Protein AF-A0A3B8X3H2-F1 (afdb_monomer)

Foldseek 3Di:
DDDDPPPPPPPPPQPDWDALVRCCVVVVNDSVRVVVLVVLVLFDWDFAPDPPPDPDPDDPPVVVRRRTIGGPSSVVSVVQLVCCCVVVVDDSNVSSVVVVVVVVVVVVVVVVD

pLDDT: mean 78.06, std 19.63, range [31.64, 96.31]

Structure (mmCIF, N/CA/C/O backbone):
data_AF-A0A3B8X3H2-F1
#
_entry.id   AF-A0A3B8X3H2-F1
#
loop_
_atom_site.group_PDB
_atom_site.id
_atom_site.type_symbol
_atom_site.label_atom_id
_atom_site.label_alt_id
_atom_site.label_comp_id
_atom_site.label_asym_id
_atom_site.label_entity_id
_atom_site.label_seq_id
_atom_site.pdbx_PDB_ins_code
_atom_site.Cartn_x
_atom_site.Cartn_y
_atom_site.Cartn_z
_atom_site.occupancy
_atom_site.B_iso_or_equiv
_atom_site.auth_seq_id
_atom_site.auth_comp_id
_atom_site.auth_asym_id
_atom_site.auth_atom_id
_atom_site.pdbx_PDB_model_num
ATOM 1 N N . MET A 1 1 ? 24.275 -15.411 25.392 1.00 40.56 1 MET A N 1
ATOM 2 C CA . MET A 1 1 ? 22.905 -15.863 25.072 1.00 40.56 1 MET A CA 1
ATOM 3 C C . MET A 1 1 ? 21.925 -14.751 25.417 1.00 40.56 1 MET A C 1
ATOM 5 O O . MET A 1 1 ? 21.579 -14.645 26.581 1.00 40.56 1 MET A O 1
ATOM 9 N N . THR A 1 2 ? 21.496 -13.954 24.432 1.00 31.64 2 THR A N 1
ATOM 10 C CA . THR A 1 2 ? 20.193 -13.259 24.454 1.00 31.64 2 THR A CA 1
ATOM 11 C C . THR A 1 2 ? 19.827 -12.903 23.015 1.00 31.64 2 THR A C 1
ATOM 13 O O . THR A 1 2 ? 20.531 -12.138 22.359 1.00 31.64 2 THR A O 1
ATOM 16 N N . ALA A 1 3 ? 18.770 -13.527 22.500 1.00 43.72 3 ALA A N 1
ATOM 17 C CA . ALA A 1 3 ? 18.236 -13.282 21.170 1.00 43.72 3 ALA A CA 1
ATOM 18 C C . ALA A 1 3 ? 17.555 -11.908 21.147 1.00 43.72 3 ALA A C 1
ATOM 20 O O . ALA A 1 3 ? 16.544 -11.702 21.815 1.00 43.72 3 ALA A O 1
ATOM 21 N N . LYS A 1 4 ? 18.116 -10.965 20.388 1.00 38.88 4 LYS A N 1
ATOM 22 C CA . LYS A 1 4 ? 17.464 -9.689 20.099 1.00 38.88 4 LYS A CA 1
ATOM 23 C C . LYS A 1 4 ? 16.681 -9.877 18.807 1.00 38.88 4 LYS A C 1
ATOM 25 O O . LYS A 1 4 ? 17.247 -9.833 17.719 1.00 38.88 4 LYS A O 1
ATOM 30 N N . GLN A 1 5 ? 15.389 -10.161 18.941 1.00 40.41 5 GLN A N 1
ATOM 31 C CA . GLN A 1 5 ? 14.455 -10.128 17.823 1.00 40.41 5 GLN A CA 1
ATOM 32 C C . GLN A 1 5 ? 14.379 -8.683 17.319 1.00 40.41 5 GLN A C 1
ATOM 34 O O . GLN A 1 5 ? 13.648 -7.855 17.855 1.00 40.41 5 GLN A O 1
ATOM 39 N N . HIS A 1 6 ? 15.196 -8.367 16.316 1.00 34.12 6 HIS A N 1
ATOM 40 C CA . HIS A 1 6 ? 15.009 -7.190 15.484 1.00 34.12 6 HIS A CA 1
ATOM 41 C C . HIS A 1 6 ? 13.759 -7.458 14.642 1.00 34.12 6 HIS A C 1
ATOM 43 O O . HIS A 1 6 ? 13.830 -8.125 13.611 1.00 34.12 6 HIS A O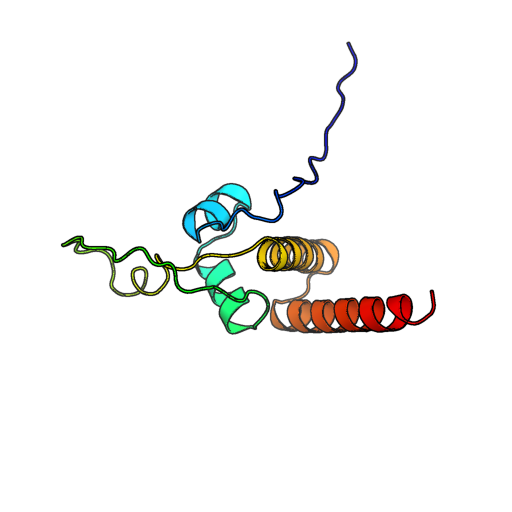 1
ATOM 49 N N . LEU A 1 7 ? 12.605 -6.937 15.068 1.00 42.50 7 LEU A N 1
ATOM 50 C CA . LEU A 1 7 ? 11.615 -6.523 14.081 1.00 42.50 7 LEU A CA 1
ATOM 51 C C . LEU A 1 7 ? 12.290 -5.398 13.305 1.00 42.50 7 LEU A C 1
ATOM 53 O O . LEU A 1 7 ? 12.303 -4.251 13.746 1.00 42.50 7 LEU A O 1
ATOM 57 N N . SER A 1 8 ? 12.965 -5.767 12.219 1.00 38.00 8 SER A N 1
ATOM 58 C CA . SER A 1 8 ? 13.610 -4.821 11.327 1.00 38.00 8 SER A CA 1
ATOM 59 C C . SER A 1 8 ? 12.496 -4.009 10.675 1.00 38.00 8 SER A C 1
ATOM 61 O O . SER A 1 8 ? 11.967 -4.372 9.627 1.00 38.00 8 SER A O 1
ATOM 63 N N . GLY A 1 9 ? 12.120 -2.908 11.329 1.00 38.59 9 GLY A N 1
ATOM 64 C CA . GLY A 1 9 ? 11.785 -1.695 10.611 1.00 38.59 9 GLY A CA 1
ATOM 65 C C . GLY A 1 9 ? 12.992 -1.428 9.734 1.00 38.59 9 GLY A C 1
ATOM 66 O O . GLY A 1 9 ? 14.018 -0.952 10.214 1.00 38.59 9 GLY A O 1
ATOM 67 N N . ALA A 1 10 ? 12.918 -1.893 8.489 1.00 48.53 10 ALA A N 1
ATOM 68 C CA . ALA A 1 10 ? 13.895 -1.546 7.488 1.00 48.53 10 ALA A CA 1
ATOM 69 C C . ALA A 1 10 ? 13.843 -0.024 7.413 1.00 48.53 10 ALA A C 1
ATOM 71 O O . ALA A 1 10 ? 12.868 0.543 6.923 1.00 48.53 10 ALA A O 1
ATOM 72 N N . ILE A 1 11 ? 14.855 0.620 7.987 1.00 45.72 11 ILE A N 1
ATOM 73 C CA . ILE A 1 11 ? 15.224 1.976 7.624 1.00 45.72 11 ILE A CA 1
ATOM 74 C C . ILE A 1 11 ? 15.567 1.838 6.144 1.00 45.72 11 ILE A C 1
ATOM 76 O O . ILE A 1 11 ? 16.654 1.386 5.791 1.00 45.72 11 ILE A O 1
ATOM 80 N N . PHE A 1 12 ? 14.562 2.028 5.293 1.00 52.53 12 PHE A N 1
ATOM 81 C CA . PHE A 1 12 ? 14.779 2.153 3.869 1.00 52.53 12 PHE A CA 1
ATOM 82 C C . PHE A 1 12 ? 15.528 3.461 3.714 1.00 52.53 12 PHE A C 1
ATOM 84 O O . PHE A 1 12 ? 15.021 4.515 4.093 1.00 52.53 12 PHE A O 1
ATOM 91 N N . GLU A 1 13 ? 16.771 3.344 3.261 1.00 51.31 13 GLU A N 1
ATOM 92 C CA . GLU A 1 13 ? 17.574 4.472 2.822 1.00 51.31 13 GLU A CA 1
ATOM 93 C C . GLU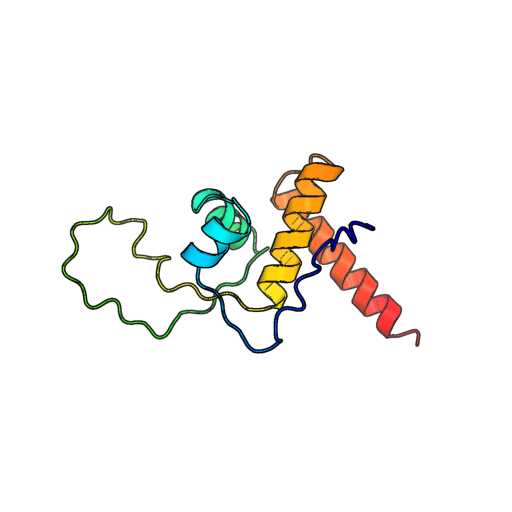 A 1 13 ? 16.695 5.312 1.892 1.00 51.31 13 GLU A C 1
ATOM 95 O O . GLU A 1 13 ? 16.111 4.774 0.944 1.00 51.31 13 GLU A O 1
ATOM 100 N N . GLU A 1 14 ? 16.536 6.598 2.220 1.00 52.31 14 GLU A N 1
ATOM 101 C CA . GLU A 1 14 ? 15.547 7.505 1.617 1.00 52.31 14 GLU A CA 1
ATOM 102 C C . GLU A 1 14 ? 15.725 7.686 0.095 1.00 52.31 14 GLU A C 1
ATOM 104 O O . GLU A 1 14 ? 14.856 8.260 -0.554 1.00 52.31 14 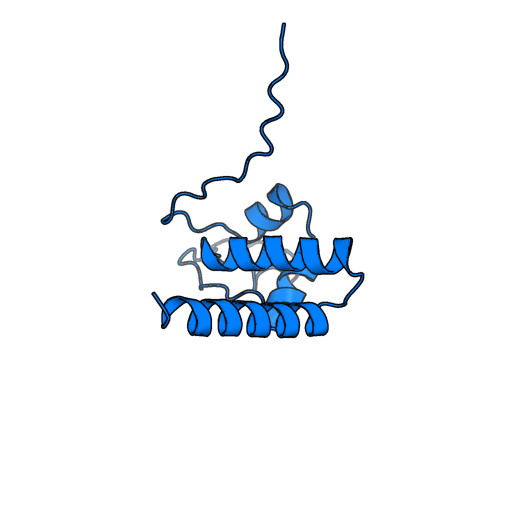GLU A O 1
ATOM 109 N N . GLU A 1 15 ? 16.784 7.116 -0.491 1.00 52.94 15 GLU A N 1
ATOM 110 C CA . GLU A 1 15 ? 17.167 7.246 -1.901 1.00 52.94 15 GLU A CA 1
ATOM 111 C C . GLU A 1 15 ? 17.153 5.937 -2.716 1.00 52.94 15 GLU A C 1
ATOM 113 O O . GLU A 1 15 ? 17.529 5.954 -3.887 1.00 52.94 15 GLU A O 1
ATOM 118 N N . SER A 1 16 ? 16.712 4.799 -2.165 1.00 72.00 16 SER A N 1
ATOM 119 C CA . SER A 1 16 ? 16.667 3.548 -2.948 1.00 72.00 16 SER A CA 1
ATOM 120 C C . SER A 1 16 ? 15.297 3.307 -3.594 1.00 72.00 16 SER A C 1
ATOM 122 O O . SER A 1 16 ? 14.322 2.975 -2.922 1.00 72.00 16 SER A O 1
ATOM 124 N N . GLU A 1 17 ? 15.227 3.469 -4.918 1.00 85.00 17 GLU A N 1
ATOM 125 C CA . GLU A 1 17 ? 14.125 2.940 -5.727 1.00 85.00 17 GLU A CA 1
ATOM 126 C C . GLU A 1 17 ? 14.202 1.407 -5.766 1.00 85.00 17 GLU A C 1
ATOM 128 O O . GLU A 1 17 ? 15.287 0.830 -5.871 1.00 85.00 17 GLU A O 1
ATOM 133 N N . ILE A 1 18 ? 13.055 0.738 -5.681 1.00 86.94 18 ILE A N 1
ATOM 134 C CA . ILE A 1 18 ? 12.940 -0.723 -5.705 1.00 86.94 18 ILE A CA 1
ATOM 135 C C . ILE A 1 18 ? 12.053 -1.155 -6.872 1.00 86.94 18 ILE A C 1
ATOM 137 O O . ILE A 1 18 ? 11.044 -0.514 -7.167 1.00 86.94 18 ILE A O 1
ATOM 141 N N . THR A 1 19 ? 12.418 -2.245 -7.543 1.00 89.56 19 THR A N 1
ATOM 142 C CA . THR A 1 19 ? 11.622 -2.774 -8.659 1.00 89.56 19 THR A CA 1
ATOM 143 C C . THR A 1 19 ? 10.418 -3.578 -8.166 1.00 89.56 19 THR A C 1
ATOM 145 O O . THR A 1 19 ? 10.380 -4.052 -7.024 1.00 89.56 19 THR A O 1
ATOM 148 N N . LEU A 1 20 ? 9.449 -3.798 -9.054 1.00 88.94 20 LEU A N 1
ATOM 149 C CA . LEU A 1 20 ? 8.319 -4.703 -8.825 1.00 88.94 20 LEU A CA 1
ATOM 150 C C . LEU A 1 20 ? 8.767 -6.109 -8.375 1.00 88.94 20 LEU A C 1
ATOM 152 O O . LEU A 1 20 ? 8.253 -6.652 -7.394 1.00 88.94 20 LEU A O 1
ATOM 156 N N . ASP A 1 21 ? 9.774 -6.681 -9.030 1.00 86.94 21 ASP A N 1
ATOM 157 C CA . ASP A 1 21 ? 10.325 -8.004 -8.706 1.00 86.94 21 ASP A CA 1
ATOM 158 C C . ASP A 1 21 ? 10.903 -8.046 -7.288 1.00 86.94 21 ASP A C 1
ATOM 160 O O . ASP A 1 21 ? 10.688 -8.984 -6.518 1.00 86.94 21 ASP A O 1
ATOM 164 N N . GLN A 1 22 ? 11.623 -6.991 -6.913 1.00 88.06 22 GLN A N 1
ATOM 165 C CA . GLN A 1 22 ? 12.199 -6.869 -5.582 1.00 88.06 22 GLN A CA 1
ATOM 166 C C . GLN A 1 22 ? 11.107 -6.683 -4.519 1.00 88.06 22 GLN A C 1
ATOM 168 O O . GLN A 1 22 ? 11.228 -7.251 -3.430 1.00 88.06 22 GLN A O 1
ATOM 173 N N . LEU A 1 23 ? 10.027 -5.953 -4.824 1.00 89.12 23 LEU A N 1
ATOM 174 C CA . LEU A 1 23 ? 8.858 -5.831 -3.948 1.00 89.12 23 LEU A CA 1
ATOM 175 C C . LEU A 1 23 ? 8.179 -7.179 -3.710 1.00 89.12 23 LEU A C 1
ATOM 177 O O . LEU A 1 23 ? 7.973 -7.564 -2.556 1.00 89.12 23 LEU A O 1
ATOM 181 N N . THR A 1 24 ? 7.861 -7.904 -4.783 1.00 88.75 24 THR A N 1
ATOM 182 C CA . THR A 1 24 ? 7.176 -9.201 -4.689 1.00 88.75 24 THR A CA 1
ATOM 183 C C . THR A 1 24 ? 7.992 -10.198 -3.871 1.00 88.75 24 THR A C 1
ATOM 185 O O . THR A 1 24 ? 7.472 -10.811 -2.935 1.00 88.75 24 THR A O 1
ATOM 188 N N . TYR A 1 25 ? 9.301 -10.278 -4.126 1.00 86.94 25 TYR A N 1
ATOM 189 C CA . TYR A 1 25 ? 10.215 -11.129 -3.369 1.00 86.94 25 TYR A CA 1
ATOM 190 C C . TYR A 1 25 ? 10.327 -10.720 -1.891 1.00 86.94 25 TYR A C 1
ATOM 192 O O . TYR A 1 25 ? 10.272 -11.570 -1.000 1.00 86.94 25 TYR A O 1
ATOM 200 N N . ARG A 1 26 ? 10.476 -9.421 -1.600 1.00 88.25 26 ARG A N 1
ATOM 201 C CA . ARG A 1 26 ? 10.751 -8.930 -0.240 1.00 88.25 26 ARG A CA 1
ATOM 202 C C . ARG A 1 26 ? 9.531 -8.953 0.673 1.00 88.25 26 ARG A C 1
ATOM 204 O O . ARG A 1 26 ? 9.672 -9.248 1.859 1.00 88.25 26 ARG A O 1
ATOM 211 N N . PHE A 1 27 ? 8.360 -8.623 0.139 1.00 87.50 27 PHE A N 1
ATOM 212 C CA . PHE A 1 27 ? 7.119 -8.530 0.908 1.00 87.50 27 PHE A CA 1
ATOM 213 C C . PHE A 1 27 ? 6.246 -9.785 0.788 1.00 87.50 27 PHE A C 1
ATOM 215 O O . PHE A 1 27 ? 5.213 -9.855 1.447 1.00 87.50 27 PHE A O 1
ATOM 222 N N . GLN A 1 28 ? 6.685 -10.787 0.011 1.00 90.69 28 GLN A N 1
ATOM 223 C CA . GLN A 1 28 ? 5.935 -12.015 -0.284 1.00 90.69 28 GLN A CA 1
ATOM 224 C C . GLN A 1 28 ? 4.523 -11.730 -0.812 1.00 90.69 28 GLN A C 1
ATOM 226 O O . GLN A 1 28 ? 3.558 -12.405 -0.462 1.00 90.69 28 GLN A O 1
ATOM 231 N N . VAL A 1 29 ? 4.423 -10.708 -1.658 1.00 90.44 29 VAL A N 1
ATOM 232 C CA . VAL A 1 29 ? 3.200 -10.296 -2.349 1.00 90.44 29 VAL A CA 1
ATOM 233 C C . VAL A 1 29 ? 3.314 -10.669 -3.816 1.00 90.44 29 VAL A C 1
ATOM 235 O O . VAL A 1 29 ? 4.401 -10.680 -4.389 1.00 90.44 29 VAL A O 1
ATOM 238 N N . THR A 1 30 ? 2.199 -11.005 -4.444 1.00 91.44 30 THR A N 1
ATOM 239 C CA . THR A 1 30 ? 2.180 -11.374 -5.860 1.00 91.44 30 THR A CA 1
ATOM 240 C C . THR A 1 30 ? 2.192 -10.138 -6.761 1.00 91.44 30 THR A C 1
ATOM 242 O O . THR A 1 30 ? 1.739 -9.063 -6.370 1.00 91.44 30 THR A O 1
ATOM 245 N N . TYR A 1 31 ? 2.635 -10.299 -8.015 1.00 90.50 31 TYR A N 1
ATOM 246 C CA . TYR A 1 31 ? 2.534 -9.248 -9.042 1.00 90.50 31 TYR A CA 1
ATOM 247 C C . TYR A 1 31 ? 1.114 -8.695 -9.152 1.00 90.50 31 TYR A C 1
ATOM 249 O O . TYR A 1 31 ? 0.917 -7.488 -9.203 1.00 90.50 31 TYR A O 1
ATOM 257 N N . ARG A 1 32 ? 0.115 -9.585 -9.138 1.00 90.94 32 ARG A N 1
ATOM 258 C CA . ARG A 1 32 ? -1.298 -9.208 -9.234 1.00 90.94 32 ARG A CA 1
ATOM 259 C C . ARG A 1 32 ? -1.742 -8.329 -8.068 1.00 90.94 32 ARG A C 1
ATOM 261 O O . ARG A 1 32 ? -2.546 -7.432 -8.276 1.00 90.94 32 ARG A O 1
ATOM 268 N N . GLU A 1 33 ? -1.250 -8.590 -6.861 1.00 92.50 33 GLU A N 1
ATOM 269 C CA . GLU A 1 33 ? -1.570 -7.763 -5.695 1.00 92.50 33 GLU A CA 1
ATOM 270 C C . GLU A 1 33 ? -0.939 -6.378 -5.804 1.00 92.50 33 GLU A C 1
ATOM 272 O O . GLU A 1 33 ? -1.626 -5.398 -5.544 1.00 92.50 33 GLU A O 1
ATOM 277 N N . ILE A 1 34 ? 0.318 -6.280 -6.250 1.00 93.19 34 ILE A N 1
ATOM 278 C CA . ILE A 1 34 ? 0.953 -4.974 -6.466 1.00 93.19 34 ILE A CA 1
ATOM 279 C C . ILE A 1 34 ? 0.244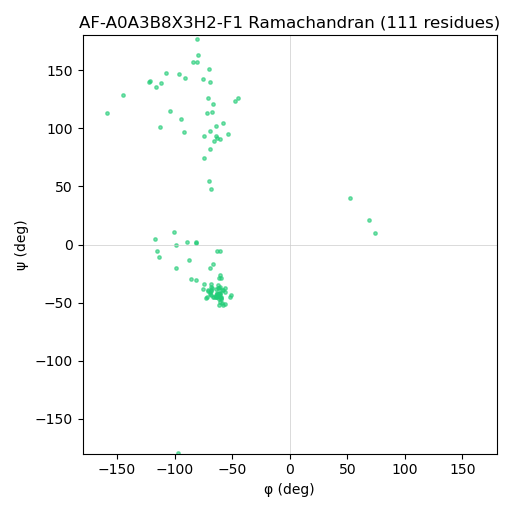 -4.189 -7.574 1.00 93.19 34 ILE A C 1
ATOM 281 O O . ILE A 1 34 ? -0.057 -3.019 -7.373 1.00 93.19 34 ILE A O 1
ATOM 285 N N . VAL A 1 35 ? -0.078 -4.822 -8.707 1.00 92.38 35 VAL A N 1
ATOM 286 C CA . VAL A 1 35 ? -0.829 -4.171 -9.795 1.00 92.38 35 VAL A CA 1
ATOM 287 C C . VAL A 1 35 ? -2.189 -3.689 -9.296 1.00 92.38 35 VAL A C 1
ATOM 289 O O . VAL A 1 35 ? -2.522 -2.531 -9.497 1.00 92.38 35 VAL A O 1
ATOM 292 N N . ALA A 1 36 ? -2.926 -4.514 -8.548 1.00 94.12 36 ALA A N 1
ATOM 293 C CA . ALA A 1 36 ? -4.202 -4.094 -7.974 1.00 94.12 36 ALA A CA 1
ATOM 294 C C . ALA A 1 36 ? -4.050 -2.920 -6.989 1.00 94.12 36 ALA A C 1
ATOM 296 O O . ALA A 1 36 ? -4.919 -2.060 -6.920 1.00 94.12 36 ALA A O 1
ATOM 297 N N . MET A 1 37 ? -2.950 -2.852 -6.232 1.00 95.56 37 MET A N 1
ATOM 298 C CA . MET A 1 37 ? -2.658 -1.696 -5.378 1.00 95.56 37 MET A CA 1
ATOM 299 C C . MET A 1 37 ? -2.329 -0.436 -6.189 1.00 95.56 37 MET A C 1
ATOM 301 O O . 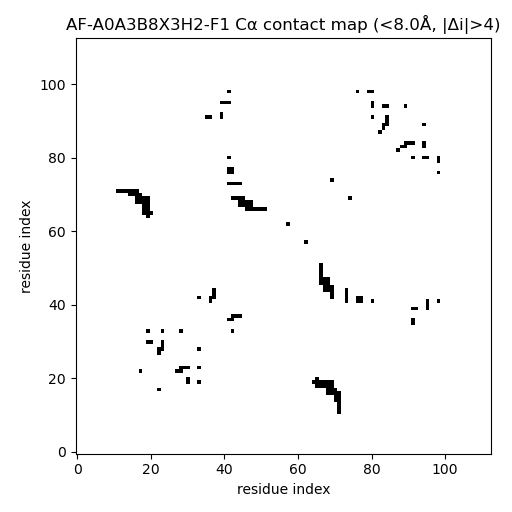MET A 1 37 ? -2.680 0.658 -5.758 1.00 95.56 37 MET A O 1
ATOM 305 N N . VAL A 1 38 ? -1.674 -0.568 -7.344 1.00 94.56 38 VAL A N 1
ATOM 306 C CA . VAL A 1 38 ? -1.463 0.555 -8.270 1.00 94.56 38 VAL A CA 1
ATOM 307 C C . VAL A 1 38 ? -2.791 1.019 -8.870 1.00 94.56 38 VAL A C 1
ATOM 309 O O . VAL A 1 38 ? -3.073 2.214 -8.864 1.00 94.56 38 VAL A O 1
ATOM 312 N N . ASP A 1 39 ? -3.635 0.086 -9.313 1.00 93.81 39 ASP A N 1
ATOM 313 C CA . ASP A 1 39 ? -4.954 0.381 -9.886 1.00 93.81 39 ASP A CA 1
ATOM 314 C C . ASP A 1 39 ? -5.878 1.096 -8.883 1.00 93.81 39 ASP A C 1
ATOM 316 O O . ASP A 1 39 ? -6.628 1.998 -9.252 1.00 93.81 39 ASP A O 1
ATOM 320 N N . GLU A 1 40 ? -5.799 0.726 -7.602 1.00 95.31 40 GLU A N 1
ATOM 321 C CA . GLU A 1 40 ? -6.533 1.362 -6.497 1.00 95.31 40 GLU A CA 1
ATOM 322 C C . GLU A 1 40 ? -5.863 2.659 -5.992 1.00 95.31 40 GLU A C 1
ATOM 324 O O . GLU A 1 40 ? -6.338 3.265 -5.033 1.00 95.31 40 GLU A O 1
ATOM 329 N N . GLY A 1 41 ? -4.753 3.095 -6.603 1.00 93.81 41 GLY A N 1
ATOM 330 C CA . GLY A 1 41 ? -4.043 4.334 -6.257 1.00 93.81 41 GLY A CA 1
ATOM 331 C C . GLY A 1 41 ? -3.243 4.284 -4.949 1.00 93.81 41 GLY A C 1
ATOM 332 O O . GLY A 1 41 ? -2.744 5.304 -4.483 1.00 93.81 41 GLY A O 1
ATOM 333 N N . ILE A 1 42 ? -3.091 3.103 -4.348 1.00 95.00 42 ILE A N 1
ATOM 334 C CA . ILE A 1 42 ? -2.319 2.896 -3.114 1.00 95.00 42 ILE A CA 1
ATOM 335 C C . ILE A 1 42 ? -0.823 3.054 -3.388 1.00 95.00 42 ILE A C 1
ATOM 337 O O . ILE A 1 42 ? -0.081 3.597 -2.566 1.00 95.00 42 ILE A O 1
ATOM 341 N N . LEU A 1 43 ? -0.366 2.545 -4.531 1.00 95.00 43 LEU A N 1
ATOM 342 C CA . LEU A 1 43 ? 1.024 2.621 -4.961 1.00 95.00 43 LEU A CA 1
ATOM 343 C C . LEU A 1 43 ? 1.126 3.451 -6.232 1.00 95.00 43 LEU A C 1
ATOM 345 O O . LEU A 1 43 ? 0.369 3.254 -7.175 1.00 95.00 43 LEU A O 1
ATOM 349 N N . GLU A 1 44 ? 2.115 4.333 -6.270 1.00 91.62 44 GLU A N 1
ATOM 350 C CA . GLU A 1 44 ? 2.406 5.163 -7.434 1.00 91.62 44 GLU A CA 1
ATOM 351 C C . GLU A 1 44 ? 3.758 4.723 -8.011 1.00 91.62 44 GLU A C 1
ATOM 353 O O . GLU A 1 44 ? 4.803 5.043 -7.435 1.00 91.62 44 GLU A O 1
ATOM 358 N N . PRO A 1 45 ? 3.772 3.933 -9.100 1.00 92.38 45 PRO A N 1
ATOM 359 C CA . PRO A 1 45 ? 5.013 3.534 -9.738 1.00 92.38 45 PRO A CA 1
ATOM 360 C C . PRO A 1 45 ? 5.592 4.698 -10.543 1.00 92.38 45 PRO A C 1
ATOM 362 O O . PRO A 1 45 ? 4.879 5.426 -11.237 1.00 92.38 45 PRO A O 1
ATOM 365 N N . ARG A 1 46 ? 6.916 4.826 -10.521 1.00 89.62 46 ARG A N 1
ATOM 366 C CA . ARG A 1 46 ? 7.660 5.636 -11.481 1.00 89.62 46 ARG A CA 1
ATOM 367 C C . ARG A 1 46 ? 8.081 4.782 -12.675 1.00 89.62 46 ARG A C 1
ATOM 369 O O . ARG A 1 46 ? 8.448 3.620 -12.488 1.00 89.62 46 ARG A O 1
ATOM 376 N N . PRO A 1 47 ? 8.065 5.343 -13.896 1.00 83.25 47 PRO A N 1
ATOM 377 C CA . PRO A 1 47 ? 8.664 4.677 -15.039 1.00 83.25 47 PRO A CA 1
ATOM 378 C C . PRO A 1 47 ? 10.178 4.599 -14.832 1.00 83.25 47 PRO A C 1
ATOM 380 O O . PRO A 1 47 ? 10.854 5.618 -14.669 1.00 83.25 47 PRO A O 1
ATOM 383 N N . GLY A 1 48 ? 10.712 3.386 -14.824 1.00 75.38 48 GLY A N 1
ATOM 384 C CA . GLY A 1 48 ? 12.139 3.135 -14.830 1.00 75.38 48 GLY A CA 1
ATOM 385 C C . GLY A 1 48 ? 12.757 3.508 -16.171 1.00 75.38 48 GLY A C 1
ATOM 386 O O . GLY A 1 48 ? 12.125 3.454 -17.219 1.00 75.38 48 GLY A O 1
ATOM 387 N N . GLN A 1 49 ? 14.031 3.889 -16.149 1.00 66.31 49 GLN A N 1
ATOM 388 C CA . GLN A 1 49 ? 14.785 4.212 -17.369 1.00 66.31 49 GLN A CA 1
ATOM 389 C C . GLN A 1 49 ? 15.324 2.961 -18.082 1.00 66.31 49 GLN A C 1
ATOM 391 O O . GLN A 1 49 ? 16.034 3.070 -19.084 1.00 66.31 49 GLN A O 1
ATOM 396 N N . PHE A 1 50 ? 15.037 1.772 -17.548 1.00 55.31 50 PHE A N 1
ATOM 397 C CA . PHE A 1 50 ? 15.495 0.512 -18.109 1.00 55.31 50 PHE A CA 1
ATOM 398 C C . PHE A 1 50 ? 14.689 0.194 -19.364 1.00 55.31 50 PHE A C 1
ATOM 400 O O . PHE A 1 50 ? 13.651 -0.437 -19.289 1.00 55.31 50 PHE A O 1
ATOM 407 N N . GLN A 1 51 ? 15.201 0.597 -20.527 1.00 49.97 51 GLN A N 1
ATOM 408 C CA . GLN A 1 51 ? 14.753 0.039 -21.799 1.00 49.97 51 GLN A CA 1
ATOM 409 C C . GLN A 1 51 ? 15.129 -1.440 -21.800 1.00 49.97 51 GLN A C 1
ATOM 411 O O . GLN A 1 51 ? 16.299 -1.786 -21.995 1.00 49.97 51 GLN A O 1
ATOM 416 N N . SER A 1 52 ? 14.153 -2.314 -21.558 1.00 54.31 52 SER A N 1
ATOM 417 C CA . SER A 1 52 ? 14.343 -3.753 -21.718 1.00 54.31 52 SER A CA 1
ATOM 418 C C . SER A 1 52 ? 14.495 -4.063 -23.209 1.00 54.31 52 SER A C 1
ATOM 420 O O . SER A 1 52 ? 13.559 -4.421 -23.919 1.00 54.31 52 SER A O 1
ATOM 422 N N . GLY A 1 53 ? 15.709 -3.872 -23.724 1.00 53.25 53 GLY A N 1
ATOM 423 C CA . GLY A 1 53 ? 16.126 -4.374 -25.022 1.00 53.25 53 GLY A CA 1
ATOM 424 C C . GLY A 1 53 ? 16.346 -5.875 -24.918 1.00 53.25 53 GLY A C 1
ATOM 425 O O . GLY A 1 53 ? 17.488 -6.321 -24.859 1.00 53.25 53 GLY A O 1
ATOM 426 N N . SER A 1 54 ? 15.280 -6.671 -24.852 1.00 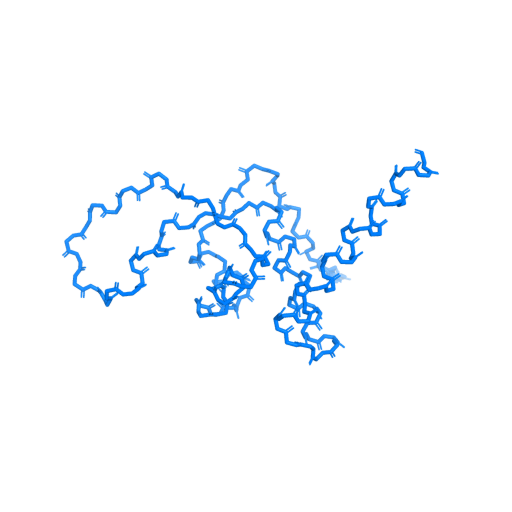48.84 54 SER A N 1
ATOM 427 C CA . SER A 1 54 ? 15.435 -8.114 -25.000 1.00 48.84 54 SER A CA 1
ATOM 428 C C . SER A 1 54 ? 14.267 -8.765 -25.728 1.00 48.84 54 SER A C 1
ATOM 430 O O . SER A 1 54 ? 13.095 -8.594 -25.413 1.00 48.84 54 SER A O 1
ATOM 432 N N . ASP A 1 55 ? 14.668 -9.525 -26.738 1.00 52.00 55 ASP A N 1
ATOM 433 C CA . ASP A 1 55 ? 13.923 -10.296 -27.727 1.00 52.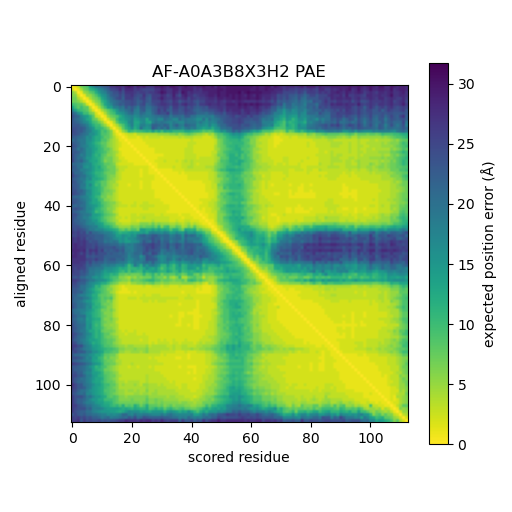00 55 ASP A CA 1
ATOM 434 C C . ASP A 1 55 ? 13.203 -11.509 -27.093 1.00 52.00 55 ASP A C 1
ATOM 436 O O . ASP A 1 55 ? 13.339 -12.658 -27.525 1.00 52.00 55 ASP A O 1
ATOM 440 N N . THR A 1 56 ? 12.494 -11.286 -25.985 1.00 50.28 56 THR A N 1
ATOM 441 C CA . THR A 1 56 ? 11.998 -12.361 -25.124 1.00 50.28 56 THR A CA 1
ATOM 442 C C . THR A 1 56 ? 10.502 -12.570 -25.329 1.00 50.28 56 THR A C 1
ATOM 444 O O . THR A 1 56 ? 9.676 -11.723 -24.999 1.00 50.28 56 THR A O 1
ATOM 447 N N . ARG A 1 57 ? 10.149 -13.754 -25.843 1.00 51.06 57 ARG A N 1
ATOM 448 C CA . ARG A 1 57 ? 8.779 -14.283 -25.979 1.00 51.06 57 ARG A CA 1
ATOM 449 C C . ARG A 1 57 ? 8.170 -14.642 -24.611 1.00 51.06 57 ARG A C 1
ATOM 451 O O . ARG A 1 57 ? 7.787 -15.790 -24.397 1.00 51.06 57 ARG A O 1
ATOM 458 N N . HIS A 1 58 ? 8.145 -13.694 -23.680 1.00 49.00 58 HIS A N 1
ATOM 459 C CA . HIS A 1 58 ? 7.412 -13.808 -22.421 1.00 49.00 58 HIS A CA 1
ATOM 460 C C . HIS A 1 58 ? 6.042 -13.136 -22.553 1.00 49.00 58 HIS A C 1
ATOM 462 O O . HIS A 1 58 ? 5.872 -12.193 -23.320 1.00 49.00 58 HIS A O 1
ATOM 468 N N . ASP A 1 59 ? 5.067 -13.698 -21.847 1.00 51.25 59 ASP A N 1
ATOM 469 C CA . ASP A 1 59 ? 3.642 -13.369 -21.888 1.00 51.25 59 ASP A CA 1
ATOM 470 C C . ASP A 1 59 ? 3.380 -11.847 -21.873 1.00 51.25 59 ASP A C 1
ATOM 472 O O . ASP A 1 59 ? 3.855 -11.117 -21.000 1.00 51.25 59 ASP A O 1
ATOM 476 N N . SER A 1 60 ? 2.613 -11.360 -22.849 1.00 54.81 60 SER A N 1
ATOM 477 C CA . SER A 1 60 ? 2.537 -9.953 -23.280 1.00 54.81 60 SER A CA 1
ATOM 478 C C . SER A 1 60 ? 2.016 -8.950 -22.236 1.00 54.81 60 SER A C 1
ATOM 480 O O . SER A 1 60 ? 1.977 -7.753 -22.508 1.00 54.81 60 SER A O 1
ATOM 482 N N . HIS A 1 61 ? 1.569 -9.407 -21.064 1.00 53.38 61 HIS A N 1
ATOM 483 C CA . HIS A 1 61 ? 1.013 -8.557 -20.002 1.00 53.38 61 HIS A CA 1
ATOM 484 C C . HIS A 1 61 ? 2.021 -8.218 -18.891 1.00 53.38 61 HIS A C 1
ATOM 486 O O . HIS A 1 61 ? 1.819 -7.244 -18.171 1.00 53.38 61 HIS A O 1
ATOM 492 N N . GLN A 1 62 ? 3.101 -8.990 -18.731 1.00 54.69 62 GLN A N 1
ATOM 493 C CA . GLN A 1 62 ? 4.099 -8.737 -17.679 1.00 54.69 62 GLN A CA 1
ATOM 494 C C . GLN A 1 62 ? 5.104 -7.646 -18.068 1.00 54.69 62 GLN A C 1
ATOM 496 O O . GLN A 1 62 ? 5.523 -6.866 -17.217 1.00 54.69 62 GLN A O 1
ATOM 501 N N . GLN A 1 63 ? 5.390 -7.516 -19.364 1.00 60.91 63 GLN A N 1
ATOM 502 C CA . GLN A 1 63 ? 6.349 -6.544 -19.901 1.0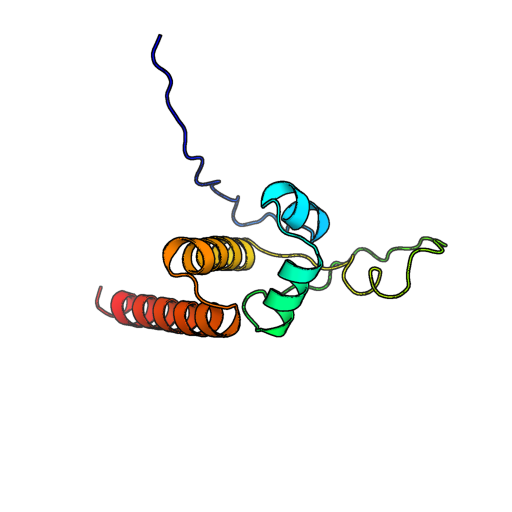0 60.91 63 GLN A CA 1
ATOM 503 C C . GLN A 1 63 ? 5.964 -5.083 -19.618 1.00 60.91 63 GLN A C 1
ATOM 505 O O . GLN A 1 63 ? 6.835 -4.235 -19.480 1.00 60.91 63 GLN A O 1
ATOM 510 N N . GLN A 1 64 ? 4.668 -4.770 -19.491 1.00 65.25 64 GLN A N 1
ATOM 511 C CA . GLN A 1 64 ? 4.208 -3.392 -19.252 1.00 65.25 64 GLN A CA 1
ATOM 512 C C . GLN A 1 64 ? 4.561 -2.863 -17.854 1.00 65.25 64 GLN A C 1
ATOM 514 O O . GLN A 1 64 ? 4.586 -1.651 -17.651 1.00 65.25 64 GLN A O 1
ATOM 519 N N . HIS A 1 65 ? 4.832 -3.756 -16.900 1.00 72.81 65 HIS A N 1
ATOM 520 C CA . HIS A 1 65 ? 5.062 -3.408 -15.496 1.00 72.81 65 HIS A CA 1
ATOM 521 C C . HIS A 1 65 ? 6.490 -3.728 -15.022 1.00 72.81 65 HIS A C 1
ATOM 523 O O . HIS A 1 65 ? 6.847 -3.371 -13.902 1.00 72.81 65 HIS A O 1
ATOM 529 N N . GLU A 1 66 ? 7.316 -4.374 -15.857 1.00 68.69 66 GLU A N 1
ATOM 530 C CA . GLU A 1 66 ? 8.723 -4.709 -15.553 1.00 68.69 66 GLU A CA 1
ATOM 531 C C . GLU A 1 66 ? 9.582 -3.466 -15.277 1.00 68.69 66 GLU A C 1
ATOM 533 O O . GLU A 1 66 ? 10.555 -3.525 -14.529 1.00 68.69 66 GLU A O 1
ATOM 538 N N . GLU A 1 67 ? 9.199 -2.321 -15.838 1.00 82.12 67 GLU A N 1
ATOM 539 C CA . GLU A 1 67 ? 9.925 -1.063 -15.674 1.00 82.12 67 GLU A CA 1
ATOM 540 C C . GLU A 1 67 ? 9.452 -0.258 -14.451 1.00 82.12 67 GLU A C 1
ATOM 542 O O . GLU A 1 67 ? 9.946 0.841 -14.224 1.00 82.12 67 GLU A O 1
ATOM 547 N N . TRP A 1 68 ? 8.506 -0.754 -13.644 1.00 90.44 68 TRP A N 1
ATOM 548 C CA . TRP A 1 68 ? 8.026 -0.011 -12.478 1.00 90.44 68 TRP A CA 1
ATOM 549 C C . TRP A 1 68 ? 9.059 0.061 -11.357 1.00 90.44 68 TRP A C 1
ATOM 551 O O . TRP A 1 68 ? 9.539 -0.953 -10.839 1.00 90.44 68 TRP A O 1
ATOM 561 N N . LEU A 1 69 ? 9.324 1.296 -10.937 1.00 90.75 69 LEU A N 1
ATOM 562 C CA . LEU A 1 69 ? 10.134 1.631 -9.778 1.00 90.75 69 LEU A CA 1
ATOM 563 C C . LEU A 1 69 ? 9.258 2.242 -8.690 1.00 90.75 69 LEU A C 1
ATOM 565 O O . LEU A 1 69 ? 8.384 3.061 -8.957 1.00 90.75 69 LEU A O 1
ATOM 569 N N . PHE A 1 70 ? 9.516 1.859 -7.449 1.00 91.19 70 PHE A N 1
ATOM 570 C CA . PHE A 1 70 ? 8.785 2.326 -6.280 1.00 91.19 70 PHE A CA 1
ATOM 571 C C . PHE A 1 70 ? 9.754 2.969 -5.301 1.00 91.19 70 PHE A C 1
ATOM 573 O O . PHE A 1 70 ? 10.862 2.477 -5.098 1.00 91.19 70 PHE A O 1
ATOM 580 N N . ASP A 1 71 ? 9.343 4.069 -4.687 1.00 90.69 71 ASP A N 1
ATOM 581 C CA . ASP A 1 71 ? 10.164 4.774 -3.713 1.00 90.69 71 ASP A CA 1
ATOM 582 C C . ASP A 1 71 ? 9.824 4.401 -2.269 1.00 90.69 71 ASP A C 1
ATOM 584 O O . ASP A 1 71 ? 8.947 3.584 -1.975 1.00 90.69 71 ASP A O 1
ATOM 588 N N . SER A 1 72 ? 10.531 5.027 -1.331 1.00 87.00 72 SER A N 1
ATOM 589 C CA . SER A 1 72 ? 10.330 4.788 0.094 1.00 87.00 72 SER A CA 1
ATOM 590 C C . SER A 1 72 ? 8.901 5.105 0.568 1.00 87.00 72 SER A C 1
ATOM 592 O O . SER A 1 72 ? 8.425 4.468 1.513 1.00 87.00 72 SER A O 1
ATOM 594 N N . GLN A 1 73 ? 8.188 6.037 -0.077 1.00 87.81 73 GLN A N 1
ATOM 595 C CA . GLN A 1 73 ? 6.799 6.359 0.252 1.00 87.81 73 GLN A CA 1
ATOM 596 C C . GLN A 1 73 ? 5.855 5.247 -0.209 1.00 87.81 73 GLN A C 1
ATOM 598 O O . GLN A 1 73 ? 5.040 4.780 0.592 1.00 87.81 73 GLN A O 1
ATOM 603 N N . ALA A 1 74 ? 6.010 4.758 -1.440 1.00 91.00 74 ALA A N 1
ATOM 604 C CA . ALA A 1 74 ? 5.260 3.605 -1.933 1.00 91.00 74 ALA A CA 1
ATOM 605 C C . ALA A 1 74 ? 5.450 2.382 -1.016 1.00 91.00 74 ALA A C 1
ATOM 607 O O . ALA A 1 74 ? 4.500 1.668 -0.702 1.00 91.00 74 ALA A O 1
ATOM 608 N N . LEU A 1 75 ? 6.655 2.181 -0.481 1.00 89.81 75 LEU A N 1
ATOM 609 C CA . LEU A 1 75 ? 6.942 1.060 0.417 1.00 89.81 75 LEU A CA 1
ATOM 610 C C . LEU A 1 75 ? 6.246 1.205 1.767 1.00 89.81 75 LEU A C 1
ATOM 612 O O . LEU A 1 75 ? 5.700 0.231 2.292 1.00 89.81 75 LEU A O 1
ATOM 616 N N . LYS A 1 76 ? 6.227 2.421 2.324 1.00 88.81 76 LYS A N 1
ATOM 617 C CA . LYS A 1 76 ? 5.455 2.720 3.537 1.00 88.81 76 LYS A CA 1
ATOM 618 C C . LYS A 1 76 ? 3.968 2.439 3.305 1.00 88.81 76 LYS A C 1
ATOM 620 O O . LYS A 1 76 ? 3.362 1.736 4.116 1.00 88.81 76 LYS A O 1
ATOM 625 N N . ARG A 1 77 ? 3.402 2.908 2.185 1.00 92.56 77 ARG A N 1
ATOM 626 C CA . ARG A 1 77 ? 1.996 2.665 1.813 1.00 92.56 77 ARG A CA 1
ATOM 627 C C . ARG A 1 77 ? 1.691 1.174 1.634 1.00 92.56 77 ARG A C 1
ATOM 629 O O . ARG A 1 77 ? 0.696 0.697 2.182 1.00 92.56 77 ARG A O 1
ATOM 636 N N . LEU A 1 78 ? 2.576 0.409 0.986 1.00 93.31 78 LEU A N 1
ATOM 637 C CA . LEU A 1 78 ? 2.466 -1.052 0.869 1.00 93.31 78 LEU A CA 1
ATOM 638 C C . LEU A 1 78 ? 2.410 -1.716 2.250 1.00 93.31 78 LEU A C 1
ATOM 640 O O . LEU A 1 78 ? 1.500 -2.489 2.541 1.00 93.31 78 LEU A O 1
ATOM 644 N N . MET A 1 79 ? 3.361 -1.397 3.131 1.00 92.19 79 MET A N 1
ATOM 645 C CA . MET A 1 79 ? 3.426 -1.990 4.469 1.00 92.19 79 MET A CA 1
ATOM 646 C C . MET A 1 79 ? 2.181 -1.686 5.306 1.00 92.19 79 MET A C 1
ATOM 648 O O . MET A 1 79 ? 1.682 -2.570 6.006 1.00 92.19 79 MET A O 1
ATOM 652 N N . ILE A 1 80 ? 1.683 -0.449 5.252 1.00 93.38 80 ILE A N 1
ATOM 653 C CA . ILE A 1 80 ? 0.462 -0.055 5.960 1.00 93.38 80 ILE A CA 1
ATOM 654 C C . ILE A 1 80 ? -0.743 -0.800 5.377 1.00 93.38 80 ILE A C 1
ATOM 656 O O . ILE A 1 80 ? -1.508 -1.377 6.145 1.00 93.38 80 ILE A O 1
ATOM 660 N N . THR A 1 81 ? -0.865 -0.884 4.051 1.00 95.44 81 THR A N 1
ATOM 661 C CA . THR A 1 81 ? -1.937 -1.631 3.367 1.00 95.44 81 THR A CA 1
ATOM 662 C C . THR A 1 81 ? -1.974 -3.088 3.805 1.00 95.44 81 THR A C 1
ATOM 664 O O . THR A 1 81 ? -3.009 -3.563 4.267 1.00 95.44 81 THR A O 1
ATOM 667 N N . LEU A 1 82 ? -0.833 -3.785 3.762 1.00 93.12 82 LEU A N 1
ATOM 668 C CA . LEU A 1 82 ? -0.745 -5.187 4.181 1.00 93.12 82 LEU A CA 1
ATOM 669 C C . LEU A 1 82 ? -1.169 -5.377 5.639 1.00 93.12 82 LEU A C 1
ATOM 671 O O . LEU A 1 82 ? -1.851 -6.345 5.978 1.00 93.12 82 LEU A O 1
ATOM 675 N N . ARG A 1 83 ? -0.797 -4.437 6.514 1.00 93.50 83 ARG A N 1
ATOM 676 C CA . ARG A 1 83 ? -1.230 -4.459 7.914 1.00 93.50 83 ARG A CA 1
ATOM 677 C C . ARG A 1 83 ? -2.721 -4.202 8.056 1.00 93.50 83 ARG A C 1
ATOM 679 O O . ARG A 1 83 ? -3.360 -4.922 8.807 1.00 93.50 83 ARG A O 1
ATOM 686 N N . LEU A 1 84 ? -3.285 -3.236 7.338 1.00 93.38 84 LEU A N 1
ATOM 687 C CA . LEU A 1 84 ? -4.719 -2.953 7.370 1.00 93.38 84 LEU A CA 1
ATOM 688 C C . LEU A 1 84 ? -5.535 -4.165 6.905 1.00 93.38 84 LEU A C 1
ATOM 690 O O . LEU A 1 84 ? -6.481 -4.563 7.581 1.00 93.38 84 LEU A O 1
ATOM 694 N N . GLN A 1 85 ? -5.135 -4.807 5.806 1.00 93.69 85 GLN A N 1
ATOM 695 C CA . GLN A 1 85 ? -5.803 -6.013 5.316 1.00 93.69 85 GLN A CA 1
ATOM 696 C C . GLN A 1 85 ? -5.699 -7.169 6.319 1.00 93.69 85 GLN A C 1
ATOM 698 O O . GLN A 1 85 ? -6.690 -7.847 6.578 1.00 93.69 85 GLN A O 1
ATOM 703 N N . ARG A 1 86 ? -4.525 -7.382 6.927 1.00 92.81 86 ARG A N 1
ATOM 704 C CA . ARG A 1 86 ? -4.310 -8.471 7.892 1.00 92.81 86 ARG A CA 1
ATOM 705 C C . ARG A 1 86 ? -5.007 -8.234 9.231 1.00 92.81 86 ARG A C 1
ATOM 707 O O . ARG A 1 86 ? -5.590 -9.159 9.785 1.00 92.81 86 ARG A O 1
ATOM 714 N N . ASP A 1 87 ? -4.896 -7.024 9.766 1.00 95.44 87 ASP A N 1
ATOM 715 C CA . ASP A 1 87 ? -5.321 -6.700 11.127 1.00 95.44 87 ASP A CA 1
ATOM 716 C C . ASP A 1 87 ? -6.821 -6.336 11.172 1.00 95.44 87 ASP A C 1
ATOM 718 O O . ASP A 1 87 ? -7.477 -6.602 12.177 1.00 95.44 87 ASP A O 1
ATOM 722 N N . LEU A 1 88 ? -7.380 -5.766 10.091 1.00 92.75 88 LEU A N 1
ATOM 723 C CA . LEU A 1 88 ? -8.786 -5.331 10.014 1.00 92.75 88 LEU A CA 1
ATOM 724 C C . LEU A 1 88 ? -9.638 -6.133 9.016 1.00 92.75 88 LEU A C 1
ATOM 726 O O . LEU A 1 88 ? -10.857 -5.979 9.010 1.00 92.75 88 LEU A O 1
ATOM 730 N N . GLY A 1 89 ? -9.036 -6.976 8.172 1.00 93.38 89 GLY A N 1
ATOM 731 C CA . GLY A 1 89 ? -9.771 -7.794 7.200 1.00 93.38 89 GLY A CA 1
ATOM 732 C C . GLY A 1 89 ? -10.418 -6.999 6.061 1.00 93.38 89 GLY A C 1
ATOM 733 O O . GLY A 1 89 ? -11.374 -7.478 5.453 1.00 93.38 89 GLY A O 1
ATOM 734 N N . ILE A 1 90 ? -9.946 -5.779 5.790 1.00 95.38 90 ILE A N 1
ATOM 735 C CA . ILE A 1 90 ? -10.514 -4.903 4.756 1.00 95.38 90 ILE A CA 1
ATOM 736 C C . ILE A 1 90 ? -9.950 -5.212 3.361 1.00 95.38 90 ILE A C 1
ATOM 738 O O . ILE A 1 90 ? -8.868 -5.782 3.217 1.00 95.38 90 ILE A O 1
ATOM 742 N N . ASN A 1 91 ? -10.692 -4.837 2.318 1.00 95.25 91 ASN A N 1
ATOM 743 C CA . ASN A 1 91 ? -10.243 -4.945 0.927 1.00 95.25 91 ASN A CA 1
ATOM 744 C C . ASN A 1 91 ? -9.320 -3.771 0.533 1.00 95.25 91 ASN A C 1
ATOM 746 O O . ASN A 1 91 ? -9.094 -2.863 1.331 1.00 95.25 91 ASN A O 1
ATOM 750 N N . LEU A 1 92 ? -8.785 -3.793 -0.695 1.00 95.56 92 LEU A N 1
ATOM 751 C CA . LEU A 1 92 ? -7.864 -2.758 -1.184 1.00 95.56 92 LEU A CA 1
ATOM 752 C C . LEU A 1 92 ? -8.510 -1.369 -1.229 1.00 95.56 92 LEU A C 1
ATOM 754 O O . LEU A 1 92 ? -7.947 -0.448 -0.657 1.00 95.56 92 LEU A O 1
ATOM 758 N N . ALA A 1 93 ? -9.722 -1.234 -1.775 1.00 95.56 93 ALA A N 1
ATOM 759 C CA . ALA A 1 93 ? -10.449 0.040 -1.769 1.00 95.56 93 ALA A CA 1
ATOM 760 C C . ALA A 1 93 ? -10.635 0.613 -0.346 1.00 95.56 93 ALA A C 1
ATOM 762 O O . ALA A 1 93 ? -10.467 1.807 -0.104 1.00 95.56 93 ALA A O 1
ATOM 763 N N . GLY A 1 94 ? -10.941 -0.247 0.633 1.00 95.50 94 GLY A N 1
ATOM 764 C CA . GLY A 1 94 ? -11.029 0.143 2.039 1.00 95.50 94 GLY A CA 1
ATOM 765 C C . GLY A 1 94 ? -9.675 0.536 2.633 1.00 95.50 94 GLY A C 1
ATOM 766 O O . GLY A 1 94 ? -9.608 1.467 3.434 1.00 95.50 94 GLY A O 1
ATOM 767 N N . ALA A 1 95 ? -8.599 -0.147 2.241 1.00 96.31 95 ALA A N 1
ATOM 768 C CA . ALA A 1 95 ? -7.243 0.190 2.659 1.00 96.31 95 ALA A CA 1
ATOM 769 C C . ALA A 1 95 ? -6.758 1.517 2.057 1.00 96.31 95 ALA A C 1
ATOM 771 O O . ALA A 1 95 ? -6.150 2.296 2.786 1.00 96.31 95 ALA A O 1
ATOM 772 N N . ALA A 1 96 ? -7.084 1.802 0.793 1.00 94.50 96 ALA A N 1
ATOM 773 C CA . ALA A 1 96 ? -6.818 3.082 0.139 1.00 94.50 96 ALA A CA 1
ATOM 774 C C . ALA A 1 96 ? -7.494 4.234 0.894 1.00 94.50 96 ALA A C 1
ATOM 776 O O . ALA A 1 96 ? -6.831 5.172 1.327 1.00 94.50 96 ALA A O 1
ATOM 777 N N . LEU A 1 97 ? -8.791 4.100 1.190 1.00 94.62 97 LEU A N 1
ATOM 778 C CA . LEU A 1 97 ? -9.513 5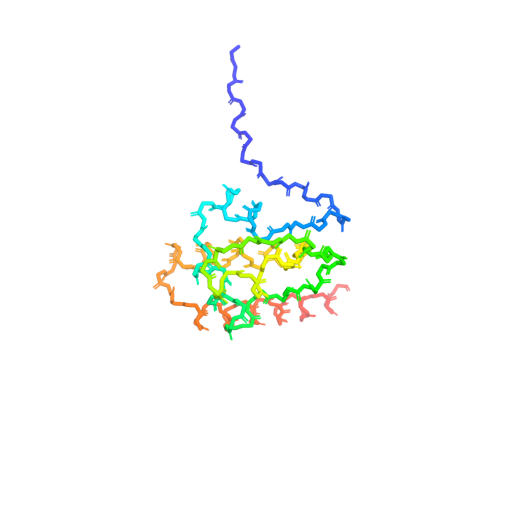.100 1.976 1.00 94.62 97 LEU A CA 1
ATOM 779 C C . LEU A 1 97 ? -8.917 5.281 3.382 1.00 94.62 97 LEU A C 1
ATOM 781 O O . LEU A 1 97 ? -8.797 6.399 3.874 1.00 94.62 97 LEU A O 1
ATOM 785 N N . ALA A 1 98 ? -8.560 4.188 4.058 1.00 94.69 98 ALA A N 1
ATOM 786 C CA . ALA A 1 98 ? -7.949 4.264 5.381 1.00 94.69 98 ALA A CA 1
ATOM 787 C C . ALA A 1 98 ? -6.577 4.957 5.341 1.00 94.69 98 ALA A C 1
ATOM 789 O O . ALA A 1 98 ? -6.275 5.738 6.241 1.00 94.69 98 ALA A O 1
ATOM 790 N N . LEU A 1 99 ? -5.775 4.708 4.302 1.00 92.69 99 LEU A N 1
ATOM 791 C CA . LEU A 1 99 ? -4.520 5.417 4.058 1.00 92.69 99 LEU A CA 1
ATOM 792 C C . LEU A 1 99 ? -4.747 6.918 3.874 1.00 92.69 99 LEU A C 1
ATOM 794 O O . LEU A 1 99 ? -4.116 7.697 4.584 1.00 92.69 99 LEU A O 1
ATOM 798 N N . ASP A 1 100 ? -5.694 7.323 3.027 1.00 91.44 100 ASP A N 1
ATOM 799 C CA . ASP A 1 100 ? -6.025 8.739 2.819 1.00 91.44 100 ASP A CA 1
ATOM 800 C C . ASP A 1 100 ? -6.440 9.428 4.123 1.00 91.44 100 ASP A C 1
ATOM 802 O O . ASP A 1 100 ? -6.099 10.585 4.375 1.00 91.44 100 ASP A O 1
ATOM 806 N N . LEU A 1 101 ? -7.197 8.731 4.974 1.00 92.81 101 LEU A N 1
ATOM 807 C CA . LEU A 1 101 ? -7.602 9.252 6.279 1.00 92.81 101 LEU A CA 1
ATOM 808 C C . LEU A 1 101 ? -6.411 9.386 7.235 1.00 92.81 101 LEU A C 1
ATOM 810 O O . LEU A 1 101 ? -6.332 10.375 7.963 1.00 92.81 101 LEU A O 1
ATOM 814 N N . LEU A 1 102 ? -5.482 8.427 7.234 1.00 90.88 102 LEU A N 1
ATOM 815 C CA . LEU A 1 102 ? -4.249 8.510 8.022 1.00 90.88 102 LEU A CA 1
ATOM 816 C C . LEU A 1 102 ? -3.375 9.685 7.559 1.00 90.88 102 LEU A C 1
ATOM 818 O O . LEU A 1 102 ? -2.943 10.474 8.394 1.00 90.88 102 LEU A O 1
ATOM 822 N N . GLU A 1 103 ? -3.203 9.873 6.248 1.00 88.12 103 GLU A N 1
ATOM 823 C CA . GLU A 1 103 ? -2.455 11.006 5.682 1.00 88.12 103 GLU A CA 1
ATOM 824 C C . GLU A 1 103 ? -3.112 12.358 6.023 1.00 88.12 103 GLU A C 1
ATOM 826 O O . GLU A 1 103 ? -2.433 13.342 6.345 1.00 88.12 103 GLU A O 1
ATOM 831 N N . GLN A 1 104 ? -4.448 12.413 6.033 1.00 90.19 104 GLN A N 1
ATOM 832 C CA . GLN A 1 104 ? -5.192 13.588 6.493 1.00 90.19 104 GLN A CA 1
ATOM 833 C C . GLN A 1 104 ? -4.964 13.870 7.984 1.00 90.19 104 GLN A C 1
ATOM 835 O O . GLN A 1 104 ? -4.755 15.026 8.359 1.00 90.19 104 GLN A O 1
ATOM 840 N N . ILE A 1 105 ? -4.974 12.844 8.839 1.00 91.12 105 ILE A N 1
ATOM 841 C CA . ILE A 1 105 ? -4.698 12.986 10.278 1.00 91.12 105 ILE A CA 1
ATOM 842 C C . ILE A 1 105 ? -3.266 13.482 10.507 1.00 91.12 105 ILE A C 1
ATOM 844 O O . ILE A 1 105 ? -3.066 14.425 11.279 1.00 91.12 105 ILE A O 1
ATOM 848 N N . ASP A 1 106 ? -2.282 12.917 9.810 1.00 87.38 106 ASP A N 1
ATOM 849 C CA . ASP A 1 106 ? -0.882 13.348 9.890 1.00 87.38 106 ASP A CA 1
ATOM 850 C C . ASP A 1 106 ? -0.732 14.815 9.466 1.00 87.38 106 ASP A C 1
ATOM 852 O O . ASP A 1 106 ? -0.076 15.610 10.144 1.00 87.38 106 ASP A O 1
ATOM 856 N N . THR A 1 107 ? -1.425 15.225 8.402 1.00 87.44 107 THR A N 1
ATOM 857 C CA . THR A 1 107 ? -1.445 16.621 7.940 1.00 87.44 107 THR A CA 1
ATOM 858 C C . THR A 1 107 ? -2.069 17.567 8.970 1.00 87.44 107 THR A C 1
ATOM 860 O O . THR A 1 107 ? -1.575 18.677 9.180 1.00 87.44 107 THR A O 1
ATOM 863 N N . LEU A 1 108 ? -3.166 17.160 9.616 1.00 88.12 108 LEU A N 1
ATOM 864 C CA . LEU A 1 108 ? -3.865 17.975 10.614 1.00 88.12 108 LEU A CA 1
ATOM 865 C C . LEU A 1 108 ? -3.072 18.106 11.918 1.00 88.12 108 LEU A C 1
ATOM 867 O O . LEU A 1 108 ? -3.052 19.178 12.523 1.00 88.12 108 LEU A O 1
ATOM 871 N N . THR A 1 109 ? -2.415 17.035 12.353 1.00 85.25 109 THR A N 1
ATOM 872 C CA . THR A 1 109 ? -1.621 17.020 13.589 1.00 85.25 109 THR A CA 1
ATOM 873 C C . THR A 1 109 ? -0.297 17.760 13.430 1.00 85.25 109 THR A C 1
ATOM 875 O O . THR A 1 109 ? 0.108 18.471 14.347 1.00 85.25 109 THR A O 1
ATOM 878 N N . SER A 1 110 ? 0.307 17.708 12.240 1.00 81.19 110 SER A N 1
ATOM 879 C CA . SER A 1 110 ? 1.539 18.437 11.906 1.00 81.19 110 SER A CA 1
ATOM 880 C C . SER A 1 110 ? 1.368 19.963 11.879 1.00 81.19 110 SER A C 1
ATOM 882 O O . SER A 1 110 ? 2.354 20.687 11.926 1.00 81.19 110 SER A O 1
ATOM 884 N N . ARG A 1 111 ? 0.129 20.477 11.811 1.00 64.62 111 ARG A N 1
ATOM 885 C CA . ARG A 1 111 ? -0.182 21.921 11.884 1.00 64.62 111 ARG A CA 1
ATOM 886 C C . ARG A 1 111 ? -0.371 22.446 13.310 1.00 64.62 111 ARG A C 1
ATOM 888 O O . ARG A 1 111 ? -0.448 23.656 13.491 1.00 64.62 111 ARG A O 1
ATOM 895 N N . ASN A 1 112 ? -0.504 21.556 14.295 1.00 55.81 112 ASN A N 1
ATOM 896 C CA . ASN A 1 112 ? -0.734 21.899 15.703 1.00 55.81 112 ASN A CA 1
ATOM 897 C C . ASN A 1 112 ? 0.540 21.825 16.567 1.00 55.81 112 ASN A C 1
ATOM 899 O O . ASN A 1 112 ? 0.440 21.914 17.791 1.00 55.81 112 ASN A O 1
ATOM 903 N N . TYR A 1 113 ? 1.713 21.681 15.944 1.00 48.53 113 TYR A N 1
ATOM 904 C CA . TYR A 1 113 ? 3.025 21.713 16.591 1.00 48.53 113 TYR A CA 1
ATOM 905 C C . TYR A 1 113 ? 3.928 22.772 15.965 1.00 48.53 113 TYR A C 1
ATOM 907 O O . TYR A 1 113 ? 3.853 22.954 14.730 1.00 48.53 113 TYR A O 1
#

Sequence (113 aa):
MTAKQHLSGAIFEEESEITLDQLTYRFQVTYREIVAMVDEGILEPRPGQFQSGSDTRHDSHQQQHEEWLFDSQALKRLMITLRLQRDLGINLAGAALALDLLEQIDTLTSRNY

Secondary structure (DSSP, 8-state):
-------------TT--EEHHHHHHHHT--HHHHHHHHHTTS--PEEPS----------TTTTTTTTEEE-HHHHHHHHHHHHHHHHH---HHHHHHHHHHHHHHHHHHTT--

Mean predicted aligned error: 9.88 Å

Solvent-accessible surface area (backbone atoms only — not comparable to full-atom values): 6882 Å² total; per-residue (Å²): 142,79,89,77,83,71,80,73,74,73,80,67,61,87,80,56,68,40,41,52,69,56,46,26,68,74,70,73,43,52,70,68,56,54,51,51,33,37,76,59,64,52,32,69,69,41,85,45,88,65,76,80,88,64,97,64,96,61,68,86,74,56,69,82,51,70,36,29,28,31,44,56,64,33,51,51,43,50,54,50,38,56,47,42,33,71,78,68,69,47,54,68,71,55,34,35,52,51,47,54,51,49,55,48,48,54,57,59,54,63,69,77,107

Nearest PDB structures (foldseek):
  6ama-assembly1_B  TM=7.377E-01  e=2.558E+00  Streptomyces venezuelae
  7r72-assembly1_n  TM=3.869E-01  e=6.714E-01  Saccharomyces cerevisiae BY4741
  1s6r-assembly1_A  TM=3.300E-01  e=6.649E+00  Enterobacter cloacae

Radius of gyration: 16.68 Å; Cα contacts (8 Å, |Δi|>4): 95; chains: 1; bounding box: 34×38×53 Å